Protein AF-A0A8H5BTY7-F1 (afdb_monomer_lite)

InterPro domains:
  IPR038765 Papain-like cysteine peptidase superfamily [SSF54001] (16-84)

Secondary structure (DSSP, 8-state):
----SSS--PPP----BHHHHHHHHSSEEEEEEEETTTTEEEEEEEE--BSS--SS-------EEEETTEEEE-----BPPGGG-----GGGB---S-TT-PPPPPTTGGGGS-SSSHHHHHHHHHHTT-S---

Organism: NCBI:txid980116

pLDDT: mean 79.51, std 16.09, range [38.0, 94.62]

Foldseek 3Di:
DDDDDDPDDDDPQDVAEPQNVVCVQQDWDWDWDCAPVVNHIDIDIDGDAAQDDDPDDDDDDPQWDQDVNDIDGHPHDHHYDPPNDDDDDPSRHDPDDDPPDDDGDDPVVVVPPPPDPPVVVQVVCVVVPNPGDD

Structure (mmCIF, N/CA/C/O backbone):
data_AF-A0A8H5BTY7-F1
#
_entry.id   AF-A0A8H5BTY7-F1
#
loop_
_atom_site.group_PDB
_atom_site.id
_atom_site.type_symbol
_atom_site.label_atom_id
_atom_site.label_alt_id
_atom_site.label_comp_id
_atom_site.label_asym_id
_atom_site.label_entity_id
_atom_site.label_seq_id
_atom_site.pdbx_PDB_ins_code
_atom_site.Cartn_x
_atom_site.Cartn_y
_atom_site.Cartn_z
_atom_site.occupancy
_atom_site.B_iso_or_equiv
_atom_site.auth_seq_id
_atom_site.auth_comp_id
_atom_site.auth_asym_id
_atom_site.auth_atom_id
_atom_site.pdbx_PDB_model_num
ATOM 1 N N . MET A 1 1 ? 14.020 5.209 25.246 1.00 47.53 1 MET A N 1
ATOM 2 C CA . MET A 1 1 ? 13.576 3.947 25.872 1.00 47.53 1 MET A CA 1
ATOM 3 C C . MET A 1 1 ? 13.500 4.210 27.362 1.00 47.53 1 MET A C 1
ATOM 5 O O . MET A 1 1 ? 14.531 4.161 28.016 1.00 47.53 1 MET A O 1
ATOM 9 N N . ASN A 1 2 ? 12.329 4.587 27.866 1.00 41.25 2 ASN A N 1
ATOM 10 C CA . ASN A 1 2 ? 12.103 4.670 29.306 1.00 41.25 2 ASN A CA 1
ATOM 11 C C . ASN A 1 2 ? 11.297 3.432 29.683 1.00 41.25 2 ASN A C 1
ATOM 13 O O . ASN A 1 2 ? 10.290 3.141 29.046 1.00 41.25 2 ASN A O 1
ATOM 17 N N . VAL A 1 3 ? 11.817 2.659 30.629 1.00 46.47 3 VAL A N 1
ATOM 18 C CA . VAL A 1 3 ? 11.158 1.474 31.175 1.00 46.47 3 VAL A CA 1
ATOM 19 C C . VAL A 1 3 ? 10.868 1.812 32.627 1.00 46.47 3 VAL A C 1
ATOM 21 O O . VAL A 1 3 ? 11.772 1.775 33.459 1.00 46.47 3 VAL A O 1
ATOM 24 N N . GLU A 1 4 ? 9.626 2.183 32.913 1.00 44.88 4 GLU A N 1
ATOM 25 C CA . GLU A 1 4 ? 9.090 2.237 34.272 1.00 44.88 4 GLU A CA 1
ATOM 26 C C . GLU A 1 4 ? 8.123 1.062 34.473 1.00 44.88 4 GLU A C 1
ATOM 28 O O . GLU A 1 4 ? 7.625 0.484 33.514 1.00 44.88 4 GLU A O 1
ATOM 33 N N . GLY A 1 5 ? 8.018 0.609 35.724 1.00 49.56 5 GLY A N 1
ATOM 34 C CA . GLY A 1 5 ? 7.659 -0.759 36.106 1.00 49.56 5 GLY A CA 1
ATOM 35 C C . GLY A 1 5 ? 6.286 -1.267 35.646 1.00 49.56 5 GLY A C 1
ATOM 36 O O . GLY A 1 5 ? 5.326 -0.516 35.551 1.00 49.56 5 GLY A O 1
ATOM 37 N N . ASP A 1 6 ? 6.223 -2.597 35.495 1.00 49.91 6 ASP A N 1
ATOM 38 C CA . ASP A 1 6 ? 5.266 -3.405 34.716 1.00 49.91 6 ASP A CA 1
ATOM 39 C C . ASP A 1 6 ? 5.671 -3.438 33.237 1.00 49.91 6 ASP A C 1
ATOM 41 O O . ASP A 1 6 ? 5.744 -2.409 32.588 1.00 49.91 6 ASP A O 1
ATOM 45 N N . GLY A 1 7 ? 6.031 -4.612 32.707 1.00 56.94 7 GLY A N 1
ATOM 46 C CA . GLY A 1 7 ? 6.728 -4.804 31.420 1.00 56.94 7 GLY A CA 1
ATOM 47 C C . GLY A 1 7 ? 5.950 -4.428 30.148 1.00 56.94 7 GLY A C 1
ATOM 48 O O . GLY A 1 7 ? 6.122 -5.075 29.114 1.00 56.94 7 GLY A O 1
ATOM 49 N N . LYS A 1 8 ? 5.077 -3.425 30.210 1.00 59.88 8 LYS A N 1
ATOM 50 C CA . LYS A 1 8 ? 4.385 -2.830 29.077 1.00 59.88 8 LYS A CA 1
ATOM 51 C C . LYS A 1 8 ? 5.325 -1.850 28.392 1.00 59.88 8 LYS A C 1
ATOM 53 O O . LYS A 1 8 ? 5.775 -0.870 28.970 1.00 59.88 8 LYS A O 1
ATOM 58 N N . VAL A 1 9 ? 5.630 -2.143 27.133 1.00 68.88 9 VAL A N 1
ATOM 59 C CA . VAL A 1 9 ? 6.322 -1.199 26.258 1.00 68.88 9 VAL A CA 1
ATOM 60 C C . VAL A 1 9 ? 5.329 -0.083 25.955 1.00 68.88 9 VAL A C 1
ATOM 62 O O . VAL A 1 9 ? 4.389 -0.294 25.190 1.00 68.88 9 VAL A O 1
ATOM 65 N N . GLU A 1 10 ? 5.510 1.076 26.581 1.00 61.78 10 GLU A N 1
ATOM 66 C CA . GLU A 1 10 ? 4.800 2.288 26.188 1.00 61.78 10 GLU A CA 1
ATOM 67 C C . GLU A 1 10 ? 5.370 2.773 24.855 1.00 61.78 10 GLU A C 1
ATOM 69 O O . GLU A 1 10 ? 6.570 3.030 24.712 1.00 61.78 10 GLU A O 1
ATOM 74 N N . TYR A 1 11 ? 4.505 2.830 23.847 1.00 65.12 11 TYR A N 1
ATOM 75 C CA . TYR A 1 11 ? 4.855 3.372 22.543 1.00 65.12 11 TYR A CA 1
ATOM 76 C C . TYR A 1 11 ? 4.759 4.890 22.614 1.00 65.12 11 TYR A C 1
ATOM 78 O O . TYR A 1 11 ? 3.834 5.426 23.218 1.00 65.12 11 TYR A O 1
ATOM 86 N N . GLU A 1 12 ? 5.713 5.583 21.990 1.00 62.78 12 GLU A N 1
ATOM 87 C CA . GLU A 1 12 ? 5.625 7.032 21.837 1.00 62.78 12 GLU A CA 1
ATOM 88 C C . GLU A 1 12 ? 4.285 7.381 21.183 1.00 62.78 12 GLU A C 1
ATOM 90 O O . GLU A 1 12 ? 3.914 6.795 20.159 1.00 62.78 12 GLU A O 1
ATOM 95 N N . GLU A 1 13 ? 3.561 8.322 21.789 1.00 53.94 13 GLU A N 1
ATOM 96 C CA . GLU A 1 13 ? 2.281 8.823 21.298 1.00 53.94 13 GLU A CA 1
ATOM 97 C C . GLU A 1 13 ? 2.498 9.665 20.037 1.00 53.94 13 GLU A C 1
ATOM 99 O O . GLU A 1 13 ? 2.332 10.885 20.007 1.00 53.94 13 GLU A O 1
ATOM 104 N N . VAL A 1 14 ? 2.888 9.012 18.948 1.00 60.12 14 VAL A N 1
ATOM 105 C CA . VAL A 1 14 ? 2.820 9.621 17.632 1.00 60.12 14 VAL A CA 1
ATOM 106 C C . VAL A 1 14 ? 1.331 9.700 17.292 1.00 60.12 14 VAL A C 1
ATOM 108 O O . VAL A 1 14 ? 0.660 8.665 17.308 1.00 60.12 14 VAL A O 1
ATOM 111 N N . PRO A 1 15 ? 0.770 10.881 16.972 1.00 59.62 15 PRO A N 1
ATOM 112 C CA . PRO A 1 15 ? -0.602 10.984 16.495 1.00 59.62 15 PRO A CA 1
ATOM 113 C C . PRO A 1 15 ? -0.694 10.312 15.120 1.00 59.62 15 PRO A C 1
ATOM 115 O O . PRO A 1 15 ? -0.515 10.930 14.064 1.00 59.62 15 PRO A O 1
ATOM 118 N N . LEU A 1 16 ? -0.920 9.001 15.147 1.00 68.75 16 LEU A N 1
ATOM 119 C CA . LEU A 1 16 ? -1.066 8.140 13.989 1.00 68.75 16 LEU A CA 1
ATOM 120 C C . LEU A 1 16 ? -2.524 8.207 13.549 1.00 68.75 16 LEU A C 1
ATOM 122 O O . LEU A 1 16 ? -3.365 7.381 13.918 1.00 68.75 16 LEU A O 1
ATOM 126 N N . THR A 1 17 ? -2.830 9.240 12.773 1.00 84.19 17 THR A N 1
ATOM 127 C CA . THR A 1 17 ? -4.117 9.341 12.092 1.00 84.19 17 THR A CA 1
ATOM 128 C C . THR A 1 17 ? -4.254 8.214 11.069 1.00 84.19 17 THR A C 1
ATOM 130 O O . THR A 1 17 ? -3.269 7.779 10.464 1.00 84.19 17 THR A O 1
ATOM 133 N N . MET A 1 18 ? -5.482 7.736 10.861 1.00 86.25 18 MET A N 1
ATOM 134 C CA . MET A 1 18 ? -5.791 6.722 9.847 1.00 86.25 18 MET A CA 1
ATOM 135 C C . MET A 1 18 ? -5.255 7.129 8.466 1.00 86.25 18 MET A C 1
ATOM 137 O O . MET A 1 18 ? -4.618 6.321 7.796 1.00 86.25 18 MET A O 1
ATOM 141 N N . THR A 1 19 ? -5.423 8.400 8.086 1.00 86.50 19 THR A N 1
ATOM 142 C CA . THR A 1 19 ? -4.924 8.958 6.821 1.00 86.50 19 THR A CA 1
ATOM 143 C C . THR A 1 19 ? -3.417 8.764 6.668 1.00 86.50 19 THR A C 1
ATOM 145 O O . THR A 1 19 ? -2.985 8.185 5.683 1.00 86.50 19 THR A O 1
ATOM 148 N N . LYS A 1 20 ? -2.614 9.105 7.688 1.00 86.44 20 LYS A N 1
ATOM 149 C CA . LYS A 1 20 ? -1.154 8.921 7.629 1.00 86.44 20 LYS A CA 1
ATOM 150 C C . LYS A 1 20 ? -0.742 7.459 7.467 1.00 86.44 20 LYS A C 1
ATOM 152 O O . LYS A 1 20 ? 0.241 7.170 6.791 1.00 86.44 20 LYS A O 1
ATOM 157 N N . ARG A 1 21 ? -1.463 6.527 8.103 1.00 87.62 21 ARG A N 1
ATOM 158 C CA . ARG A 1 21 ? -1.187 5.089 7.943 1.00 87.62 21 ARG A CA 1
ATOM 159 C C . ARG A 1 21 ? -1.499 4.620 6.522 1.00 87.62 21 ARG A C 1
ATOM 161 O O . ARG A 1 21 ? -0.727 3.843 5.965 1.00 87.62 21 ARG A O 1
ATOM 168 N N . LEU A 1 22 ? -2.594 5.102 5.939 1.00 89.50 22 LEU A N 1
ATOM 169 C CA . LEU A 1 22 ? -2.953 4.810 4.552 1.00 89.50 22 LEU A CA 1
ATOM 170 C C . LEU A 1 22 ? -1.949 5.419 3.568 1.00 89.50 22 LEU A C 1
ATOM 172 O O . LEU A 1 22 ? -1.525 4.723 2.652 1.00 89.50 22 LEU A O 1
ATOM 176 N N . ASP A 1 23 ? -1.491 6.649 3.804 1.00 88.19 23 ASP A N 1
ATOM 177 C CA . ASP A 1 23 ? -0.450 7.288 2.991 1.00 88.19 23 ASP A CA 1
ATOM 178 C C . ASP A 1 23 ? 0.858 6.488 3.027 1.00 88.19 23 ASP A C 1
ATOM 180 O O . ASP A 1 23 ? 1.503 6.298 2.000 1.00 88.19 23 ASP A O 1
ATOM 184 N N . GLY A 1 24 ? 1.236 5.965 4.198 1.00 88.81 24 GLY A N 1
ATOM 185 C CA . GLY A 1 24 ? 2.398 5.086 4.337 1.00 88.81 24 GLY A CA 1
ATOM 186 C C . GLY A 1 24 ? 2.236 3.756 3.593 1.00 88.81 24 GLY A C 1
ATOM 187 O O . GLY A 1 24 ? 3.189 3.275 2.986 1.00 88.81 24 GLY A O 1
ATOM 188 N N . LEU A 1 25 ? 1.029 3.181 3.595 1.00 89.62 25 LEU A N 1
ATOM 189 C CA . LEU A 1 25 ? 0.715 1.952 2.860 1.00 89.62 25 LEU A CA 1
ATOM 190 C C . LEU A 1 25 ? 0.759 2.156 1.336 1.00 89.62 25 LEU A C 1
ATOM 192 O O . LEU A 1 25 ? 1.243 1.287 0.612 1.00 89.62 25 LEU A O 1
ATOM 196 N N . LEU A 1 26 ? 0.242 3.291 0.863 1.00 92.12 26 LEU A N 1
ATOM 197 C CA . LEU A 1 26 ? 0.158 3.654 -0.557 1.00 92.12 26 LEU A CA 1
ATOM 198 C C . LEU A 1 26 ? 1.400 4.418 -1.052 1.00 92.12 26 LEU A C 1
ATOM 200 O O . LEU A 1 26 ? 1.477 4.818 -2.219 1.00 92.12 26 LEU A O 1
ATOM 204 N N . GLY A 1 27 ? 2.364 4.645 -0.164 1.00 90.88 27 GLY A N 1
ATOM 205 C CA . GLY A 1 27 ? 3.624 5.313 -0.444 1.00 90.88 27 GLY A CA 1
ATOM 206 C C . GLY A 1 27 ? 4.595 4.439 -1.235 1.00 90.88 27 GLY A C 1
ATOM 207 O O . GLY A 1 27 ? 4.394 3.240 -1.443 1.00 90.88 27 GLY A O 1
ATOM 208 N N . THR A 1 28 ? 5.679 5.060 -1.691 1.00 94.12 28 THR A N 1
ATOM 209 C CA . THR A 1 28 ? 6.761 4.358 -2.386 1.00 94.12 28 THR A CA 1
ATOM 210 C C . THR A 1 28 ? 7.705 3.720 -1.368 1.00 94.12 28 THR A C 1
ATOM 212 O O . THR A 1 28 ? 8.289 4.416 -0.540 1.00 94.12 28 THR A O 1
ATOM 215 N N . GLY A 1 29 ? 7.879 2.403 -1.449 1.00 93.06 29 GLY A N 1
ATOM 216 C CA . GLY A 1 29 ? 8.851 1.630 -0.680 1.00 93.06 29 GLY A CA 1
ATOM 217 C C . GLY A 1 29 ? 10.026 1.173 -1.543 1.00 93.06 29 GLY A C 1
ATOM 218 O O . GLY A 1 29 ? 9.869 0.912 -2.732 1.00 93.06 29 GLY A O 1
ATOM 219 N N . ALA A 1 30 ? 11.204 1.063 -0.939 1.00 94.44 30 ALA A N 1
ATOM 220 C CA . ALA A 1 30 ? 12.387 0.491 -1.574 1.00 94.44 30 ALA A CA 1
ATOM 221 C C . ALA A 1 30 ? 12.446 -1.027 -1.340 1.00 94.44 30 ALA A C 1
ATOM 223 O O . ALA A 1 30 ? 12.097 -1.497 -0.255 1.00 94.44 30 ALA A O 1
ATOM 224 N N . LEU A 1 31 ? 12.895 -1.787 -2.338 1.00 94.19 31 LEU A N 1
ATOM 225 C CA . LEU A 1 31 ? 13.184 -3.215 -2.210 1.00 94.19 31 LEU A CA 1
ATOM 226 C C . LEU A 1 31 ? 14.425 -3.592 -3.017 1.00 94.19 31 LEU A C 1
ATOM 228 O O . LEU A 1 31 ? 14.699 -2.991 -4.054 1.00 94.19 31 LEU A O 1
ATOM 232 N N . ASP A 1 32 ? 15.148 -4.608 -2.561 1.00 94.06 32 ASP A N 1
ATOM 233 C CA . ASP A 1 32 ? 16.276 -5.158 -3.306 1.00 94.06 32 ASP A CA 1
ATOM 234 C C . ASP A 1 32 ? 15.765 -6.026 -4.460 1.00 94.06 32 ASP A C 1
ATOM 236 O O . ASP A 1 32 ? 14.957 -6.938 -4.263 1.00 94.06 32 ASP A O 1
ATOM 240 N N . TYR A 1 33 ? 16.221 -5.723 -5.673 1.00 91.38 33 TYR A N 1
ATOM 241 C CA . TYR A 1 33 ? 15.791 -6.377 -6.904 1.00 91.38 33 TYR A CA 1
ATOM 242 C C . TYR A 1 33 ? 16.986 -6.726 -7.790 1.00 91.38 33 TYR A C 1
ATOM 244 O O . TYR A 1 33 ? 17.830 -5.880 -8.090 1.00 91.38 33 TYR A O 1
ATOM 252 N N . ALA A 1 34 ? 17.042 -7.973 -8.251 1.00 90.88 34 ALA A N 1
ATOM 253 C CA . ALA A 1 34 ? 17.991 -8.401 -9.269 1.00 90.88 34 ALA A CA 1
ATOM 254 C C . ALA A 1 34 ? 17.444 -8.018 -10.651 1.00 90.88 34 ALA A C 1
ATOM 256 O O . ALA A 1 34 ? 16.566 -8.687 -11.188 1.00 90.88 34 ALA A O 1
ATOM 257 N N . CYS A 1 35 ? 17.936 -6.917 -11.219 1.00 87.56 35 CYS A N 1
ATOM 258 C CA . CYS A 1 35 ? 17.448 -6.422 -12.500 1.00 87.56 35 CYS A CA 1
ATOM 259 C C . CYS A 1 35 ? 17.980 -7.267 -13.660 1.00 87.56 35 CYS A C 1
ATOM 261 O O . CYS A 1 35 ? 19.190 -7.289 -13.903 1.00 87.56 35 CYS A O 1
ATOM 263 N N . LEU A 1 36 ? 17.066 -7.893 -14.406 1.00 87.69 36 LEU A N 1
ATOM 264 C CA . LEU A 1 36 ? 17.370 -8.700 -15.592 1.00 87.69 36 LEU A CA 1
ATOM 265 C C . LEU A 1 36 ? 17.941 -7.850 -16.733 1.00 87.69 36 LEU A C 1
ATOM 267 O O . LEU A 1 36 ? 18.940 -8.223 -17.338 1.00 87.69 36 LEU A O 1
ATOM 271 N N . ALA A 1 37 ? 17.372 -6.664 -16.970 1.00 86.25 37 ALA A N 1
ATOM 272 C CA . ALA A 1 37 ? 17.819 -5.765 -18.036 1.00 86.25 37 ALA A CA 1
ATOM 273 C C . ALA A 1 37 ? 19.224 -5.183 -17.781 1.00 86.25 37 ALA A C 1
ATOM 275 O O . ALA A 1 37 ? 19.969 -4.901 -18.716 1.00 86.25 37 ALA A O 1
ATOM 276 N N . CYS A 1 38 ? 19.607 -4.998 -16.513 1.00 85.69 38 CYS A N 1
ATOM 277 C CA . CYS A 1 38 ? 20.904 -4.421 -16.139 1.00 85.69 38 CYS A CA 1
ATOM 278 C C . CYS A 1 38 ? 21.939 -5.461 -15.676 1.00 85.69 38 CYS A C 1
ATOM 280 O O . CYS A 1 38 ? 23.085 -5.081 -15.417 1.00 85.69 38 CYS A O 1
ATOM 282 N N . ALA A 1 39 ? 21.538 -6.730 -15.519 1.00 86.62 39 ALA A N 1
ATOM 283 C CA . ALA A 1 39 ? 22.327 -7.837 -14.969 1.00 86.62 39 ALA A CA 1
ATOM 284 C C . ALA A 1 39 ? 22.998 -7.531 -13.609 1.00 86.62 39 ALA A C 1
ATOM 286 O O . ALA A 1 39 ? 24.142 -7.923 -13.360 1.00 86.62 39 ALA A O 1
ATOM 287 N N . LYS A 1 40 ? 22.320 -6.778 -12.728 1.00 90.94 40 LYS A N 1
ATOM 288 C CA . LYS A 1 40 ? 22.857 -6.324 -11.427 1.00 90.94 40 LYS A CA 1
ATOM 289 C C . LYS A 1 40 ? 21.768 -6.222 -10.362 1.00 90.94 40 LYS A C 1
ATOM 291 O O . LYS A 1 40 ? 20.609 -5.962 -10.672 1.00 90.94 40 LYS A O 1
ATOM 296 N N . ASN A 1 41 ? 22.171 -6.345 -9.097 1.00 92.56 41 ASN A N 1
ATOM 297 C CA . ASN A 1 41 ? 21.311 -6.033 -7.956 1.00 92.56 41 ASN A CA 1
ATOM 298 C C . ASN A 1 41 ? 21.185 -4.517 -7.798 1.00 92.56 41 ASN A C 1
ATOM 300 O O . ASN A 1 41 ? 22.193 -3.810 -7.720 1.00 92.56 41 ASN A O 1
ATOM 304 N N . ILE A 1 42 ? 19.949 -4.034 -7.759 1.00 93.44 42 ILE A N 1
ATOM 305 C CA . ILE A 1 42 ? 19.593 -2.626 -7.608 1.00 93.44 42 ILE A CA 1
ATOM 306 C C . ILE A 1 42 ? 18.519 -2.474 -6.531 1.00 93.44 42 ILE A C 1
ATOM 308 O O . ILE A 1 42 ? 17.849 -3.435 -6.160 1.00 93.44 42 ILE A O 1
ATOM 312 N N . VAL A 1 43 ? 18.318 -1.243 -6.070 1.00 94.62 43 VAL A N 1
ATOM 313 C CA . VAL A 1 43 ? 17.176 -0.899 -5.223 1.00 94.62 43 VAL A CA 1
ATOM 314 C C . VAL A 1 43 ? 16.027 -0.468 -6.131 1.00 94.62 43 VAL A C 1
ATOM 316 O O . VAL A 1 43 ? 16.080 0.602 -6.739 1.00 94.62 43 VAL A O 1
ATOM 319 N N . ALA A 1 44 ? 15.002 -1.306 -6.246 1.00 92.94 44 ALA A N 1
ATOM 320 C CA . ALA A 1 44 ? 13.776 -0.986 -6.962 1.00 92.94 44 ALA A CA 1
ATOM 321 C C . ALA A 1 44 ? 12.808 -0.209 -6.064 1.00 92.94 44 ALA A C 1
ATOM 323 O O . ALA A 1 44 ? 12.761 -0.389 -4.845 1.00 92.94 44 ALA A O 1
ATOM 324 N N . LEU A 1 45 ? 12.002 0.647 -6.687 1.00 94.62 45 LEU A N 1
ATOM 325 C CA . LEU A 1 45 ? 10.940 1.387 -6.019 1.00 94.62 45 LEU A CA 1
ATOM 326 C C . LEU A 1 45 ? 9.600 0.713 -6.311 1.00 94.62 45 LEU A C 1
ATOM 328 O O . LEU A 1 45 ? 9.181 0.618 -7.462 1.00 94.62 45 LEU A O 1
ATOM 332 N N . LYS A 1 46 ? 8.921 0.256 -5.261 1.00 93.44 46 LYS A N 1
ATOM 333 C CA . LYS A 1 46 ? 7.598 -0.363 -5.322 1.00 93.44 46 LYS A CA 1
ATOM 334 C C . LYS A 1 46 ? 6.564 0.570 -4.725 1.00 93.44 46 LYS A C 1
ATOM 336 O O . LYS A 1 46 ? 6.750 1.109 -3.639 1.00 93.44 46 LYS A O 1
ATOM 341 N N . ARG A 1 47 ? 5.425 0.681 -5.394 1.00 93.75 47 ARG A N 1
ATOM 342 C CA . ARG A 1 47 ? 4.249 1.373 -4.876 1.00 93.75 47 ARG A CA 1
ATOM 343 C C . ARG A 1 47 ? 3.018 0.500 -5.074 1.00 93.75 47 ARG A C 1
ATOM 345 O O . ARG A 1 47 ? 2.943 -0.244 -6.047 1.00 93.75 47 ARG A O 1
ATOM 352 N N . THR A 1 48 ? 2.075 0.580 -4.142 1.00 93.50 48 THR A N 1
ATOM 353 C CA . THR A 1 48 ? 0.791 -0.125 -4.227 1.00 93.50 48 THR A CA 1
ATOM 354 C C . THR A 1 48 ? -0.319 0.910 -4.282 1.00 93.50 48 THR A C 1
ATOM 356 O O . THR A 1 48 ? -0.402 1.747 -3.393 1.00 93.50 48 THR A O 1
ATOM 359 N N . ASN A 1 49 ? -1.164 0.843 -5.308 1.00 94.19 49 ASN A N 1
ATOM 360 C CA . ASN A 1 49 ? -2.305 1.736 -5.503 1.00 94.19 49 ASN A CA 1
ATOM 361 C C . ASN A 1 49 ? -3.585 0.916 -5.718 1.00 94.19 49 ASN A C 1
ATOM 363 O O . ASN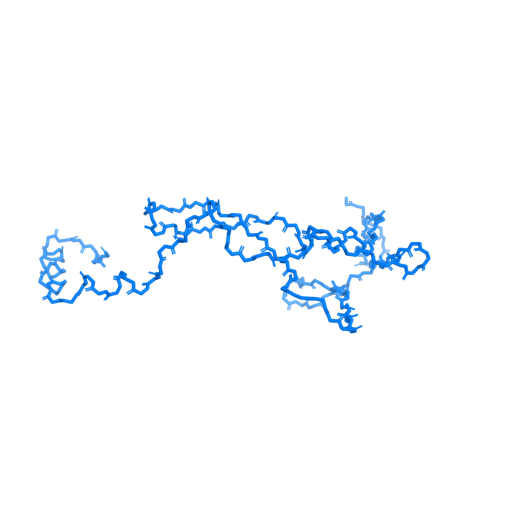 A 1 49 ? -3.527 -0.279 -6.018 1.00 94.19 49 ASN A O 1
ATOM 367 N N . PHE A 1 50 ? -4.745 1.562 -5.607 1.00 93.94 50 PHE A N 1
ATOM 368 C CA . PHE A 1 50 ? -6.024 0.943 -5.942 1.00 93.94 50 PHE A CA 1
ATOM 369 C C . PHE A 1 50 ? -6.174 0.820 -7.459 1.00 93.94 50 PHE A C 1
ATOM 371 O O . PHE A 1 50 ? -6.031 1.805 -8.175 1.00 93.94 50 PHE A O 1
ATOM 378 N N . ALA A 1 51 ? -6.512 -0.366 -7.961 1.00 93.31 51 ALA A N 1
ATOM 379 C CA . ALA A 1 51 ? -6.929 -0.514 -9.359 1.00 93.31 51 ALA A CA 1
ATOM 380 C C . ALA A 1 51 ? -8.330 0.087 -9.596 1.00 93.31 51 ALA A C 1
ATOM 382 O O . ALA A 1 51 ? -8.614 0.631 -10.657 1.00 93.31 51 ALA A O 1
ATOM 383 N N . SER A 1 52 ? -9.200 0.009 -8.587 1.00 92.69 52 SER A N 1
ATOM 384 C CA . SER A 1 52 ? -10.550 0.575 -8.574 1.00 92.69 52 SER A CA 1
ATOM 385 C C . SER A 1 52 ? -11.013 0.794 -7.132 1.00 92.69 52 SER A C 1
ATOM 387 O O . SER A 1 52 ? -10.497 0.147 -6.217 1.00 92.69 52 SER A O 1
ATOM 389 N N . PHE A 1 53 ? -12.022 1.644 -6.922 1.00 91.81 53 PHE A N 1
ATOM 390 C CA . PHE A 1 53 ? -12.621 1.840 -5.600 1.00 91.81 53 PHE A CA 1
ATOM 391 C C . PHE A 1 53 ? -13.817 0.907 -5.371 1.00 91.81 53 PHE A C 1
ATOM 393 O O . PHE A 1 53 ? -14.715 0.863 -6.214 1.00 91.81 53 PHE A O 1
ATOM 400 N N . PRO A 1 54 ? -13.847 0.156 -4.254 1.00 92.50 54 PRO A N 1
ATOM 401 C CA . PRO A 1 54 ? -15.005 -0.650 -3.890 1.00 92.50 54 PRO A CA 1
ATOM 402 C C . PRO A 1 54 ? -16.135 0.230 -3.337 1.00 92.50 54 PRO A C 1
ATOM 404 O O . PRO A 1 54 ? -15.888 1.308 -2.804 1.00 92.50 54 PRO A O 1
ATOM 407 N N . GLU A 1 55 ? -17.371 -0.271 -3.390 1.00 93.62 55 GLU A N 1
ATOM 408 C CA . GLU A 1 55 ? -18.520 0.365 -2.723 1.00 93.62 55 GLU A CA 1
ATOM 409 C C . GLU A 1 55 ? -18.359 0.365 -1.194 1.00 93.62 55 GLU A C 1
ATOM 411 O O . GLU A 1 55 ? -18.703 1.331 -0.518 1.00 93.62 55 GLU A O 1
ATOM 416 N N . VAL A 1 56 ? -17.782 -0.710 -0.648 1.00 94.31 56 VAL A N 1
ATOM 417 C CA . VAL A 1 56 ? -17.504 -0.859 0.783 1.00 94.31 56 VAL A CA 1
ATOM 418 C C . VAL A 1 56 ? -16.030 -1.199 0.976 1.00 94.31 56 VAL A C 1
ATOM 420 O O . VAL A 1 56 ? -15.570 -2.268 0.571 1.00 94.31 56 VAL A O 1
ATOM 423 N N . LEU A 1 57 ? -15.285 -0.295 1.617 1.00 91.12 57 LEU A N 1
ATOM 424 C CA . LEU A 1 57 ? -13.885 -0.499 1.986 1.00 91.12 57 LEU A CA 1
ATOM 425 C C . LEU A 1 57 ? -13.786 -0.931 3.453 1.00 91.12 57 LEU A C 1
ATOM 427 O O . LEU A 1 57 ? -14.093 -0.160 4.360 1.00 91.12 57 LEU A O 1
ATOM 431 N N . VAL A 1 58 ? -13.315 -2.155 3.688 1.00 91.88 58 VAL A N 1
ATOM 432 C CA . VAL A 1 58 ? -13.034 -2.666 5.036 1.00 91.88 58 VAL A CA 1
ATOM 433 C C . VAL A 1 58 ? -11.553 -2.476 5.345 1.00 91.88 58 VAL A C 1
ATOM 435 O O . VAL A 1 58 ? -10.695 -2.982 4.624 1.00 91.88 58 VAL A O 1
ATOM 438 N N . ILE A 1 59 ? -11.250 -1.765 6.431 1.00 87.88 59 ILE A N 1
ATOM 439 C CA . ILE A 1 59 ? -9.878 -1.495 6.872 1.00 87.88 59 ILE A CA 1
ATOM 440 C C . ILE A 1 59 ? -9.595 -2.295 8.140 1.00 87.88 59 ILE A C 1
ATOM 442 O O . ILE A 1 59 ? -10.296 -2.160 9.141 1.00 87.88 59 ILE A O 1
ATOM 446 N N . HIS A 1 60 ? -8.536 -3.101 8.110 1.00 89.06 60 HIS A N 1
ATOM 447 C CA . HIS A 1 60 ? -8.031 -3.801 9.286 1.00 89.06 60 HIS A CA 1
ATOM 448 C C . HIS A 1 60 ? -6.792 -3.077 9.822 1.00 89.06 60 HIS A C 1
ATOM 450 O O . HIS A 1 60 ? -5.737 -3.075 9.186 1.00 89.06 60 HIS A O 1
ATOM 456 N N . ALA A 1 61 ? -6.912 -2.468 11.003 1.00 85.94 61 ALA A N 1
ATOM 457 C CA . ALA A 1 61 ? -5.773 -1.899 11.713 1.00 85.94 61 ALA A CA 1
ATOM 458 C C . ALA A 1 61 ? -4.919 -3.032 12.304 1.00 85.94 61 ALA A C 1
ATOM 460 O O . ALA A 1 61 ? -5.325 -3.721 13.237 1.00 85.94 61 ALA A O 1
ATOM 461 N N . LYS A 1 62 ? -3.731 -3.253 11.734 1.00 86.44 62 LYS A N 1
ATOM 462 C CA . LYS A 1 62 ? -2.808 -4.305 12.178 1.00 86.44 62 LYS A CA 1
ATOM 463 C C . LYS A 1 62 ? -2.034 -3.859 13.424 1.00 86.44 62 LYS A C 1
ATOM 465 O O . LYS A 1 62 ? -0.878 -3.457 13.339 1.00 86.44 62 LYS A O 1
ATOM 470 N N . GLU A 1 63 ? -2.671 -3.950 14.585 1.00 86.81 63 GLU A N 1
ATOM 471 C CA . GLU A 1 63 ? -2.113 -3.548 15.887 1.00 86.81 63 GLU A CA 1
ATOM 472 C C . GLU A 1 63 ? -1.416 -4.722 16.604 1.00 86.81 63 GLU A C 1
ATOM 474 O O . GLU A 1 63 ? -1.663 -5.022 17.773 1.00 86.81 63 GLU A O 1
ATOM 479 N N . PHE A 1 64 ? -0.535 -5.431 15.895 1.00 89.19 64 PHE A N 1
ATOM 480 C CA . PHE A 1 64 ? 0.285 -6.495 16.477 1.00 89.19 64 PHE A CA 1
ATOM 481 C C . PHE A 1 64 ? 1.647 -6.605 15.795 1.00 89.19 64 PHE A C 1
ATOM 483 O O . PHE A 1 64 ? 1.788 -6.354 14.595 1.00 89.19 64 PHE A O 1
ATOM 490 N N . GLN A 1 65 ? 2.641 -7.048 16.558 1.00 88.25 65 GLN A N 1
ATOM 491 C CA . GLN A 1 65 ? 3.989 -7.330 16.072 1.00 88.25 65 GLN A CA 1
ATOM 492 C C . GLN A 1 65 ? 4.456 -8.705 16.545 1.00 88.25 65 GLN A C 1
ATOM 494 O O . GLN A 1 65 ? 3.974 -9.224 17.547 1.00 88.25 65 GLN A O 1
ATOM 499 N N . LEU A 1 66 ? 5.404 -9.304 15.832 1.00 90.38 66 LEU A N 1
ATOM 500 C CA . LEU A 1 66 ? 6.032 -10.557 16.246 1.00 90.38 66 LEU A CA 1
ATOM 501 C C . LEU A 1 66 ? 7.286 -10.238 17.062 1.00 90.38 66 LEU A C 1
ATOM 503 O O . LEU A 1 66 ? 8.269 -9.750 16.511 1.00 90.38 66 LEU A O 1
ATOM 507 N N . VAL A 1 67 ? 7.257 -10.533 18.363 1.00 88.06 67 VAL A N 1
ATOM 508 C CA . VAL A 1 67 ? 8.430 -10.452 19.246 1.00 88.06 67 VAL A CA 1
ATOM 509 C C . VAL A 1 67 ? 8.845 -11.874 19.582 1.00 88.06 67 VAL A C 1
ATOM 511 O O . VAL A 1 67 ? 8.052 -12.629 20.137 1.00 88.06 67 VAL A O 1
ATOM 514 N N . ASN A 1 68 ? 10.069 -12.268 19.225 1.00 91.31 68 ASN A N 1
ATOM 515 C CA . ASN A 1 68 ? 10.555 -13.642 19.412 1.00 91.31 68 ASN A CA 1
ATOM 516 C C . ASN A 1 68 ? 9.605 -14.704 18.821 1.00 91.31 68 ASN A C 1
ATOM 518 O O . ASN A 1 68 ? 9.345 -15.722 19.454 1.00 91.31 68 ASN A O 1
ATOM 522 N N . TRP A 1 69 ? 9.060 -14.448 17.624 1.00 91.12 69 TRP A N 1
ATOM 523 C CA . TRP A 1 69 ? 8.068 -15.307 16.951 1.00 91.12 69 TRP A CA 1
ATOM 524 C C . TRP A 1 69 ? 6.717 -15.454 17.669 1.00 91.12 69 TRP A C 1
ATOM 526 O O . TRP A 1 69 ? 5.863 -16.215 17.218 1.00 91.12 69 TRP A O 1
ATOM 536 N N . VAL A 1 70 ? 6.479 -14.689 18.736 1.00 93.44 70 VAL A N 1
ATOM 537 C CA . VAL A 1 70 ? 5.202 -14.640 19.451 1.00 93.44 70 VAL A CA 1
ATOM 538 C C . VAL A 1 70 ? 4.452 -13.361 19.059 1.00 93.44 70 VAL A C 1
ATOM 540 O O . VAL A 1 70 ? 5.028 -12.272 19.143 1.00 93.44 70 VAL A O 1
ATOM 543 N N . PRO A 1 71 ? 3.179 -13.448 18.622 1.00 91.56 71 PRO A N 1
ATOM 544 C CA . PRO A 1 71 ? 2.358 -12.268 18.380 1.00 91.56 71 PRO A CA 1
ATOM 545 C C . PRO A 1 71 ? 2.126 -11.497 19.684 1.00 91.56 71 PRO A C 1
ATOM 547 O O . PRO A 1 71 ? 1.518 -12.007 20.623 1.00 91.56 71 PRO A O 1
ATOM 550 N N . ALA A 1 72 ? 2.596 -10.258 19.732 1.00 90.69 72 ALA A N 1
ATOM 551 C CA . ALA A 1 72 ? 2.384 -9.321 20.822 1.00 90.69 72 ALA A CA 1
ATOM 552 C C . ALA A 1 72 ? 1.453 -8.196 20.355 1.00 90.69 72 ALA A C 1
ATOM 554 O O . ALA A 1 72 ? 1.631 -7.639 19.267 1.00 90.69 72 ALA A O 1
ATOM 555 N N . LYS A 1 73 ? 0.460 -7.860 21.183 1.00 87.31 73 LYS A N 1
ATOM 556 C CA . LYS A 1 73 ? -0.465 -6.752 20.924 1.00 87.31 73 LYS A CA 1
ATOM 557 C C . LYS A 1 73 ? 0.282 -5.417 21.012 1.00 87.31 73 LYS A C 1
ATOM 559 O O . LYS A 1 73 ? 1.045 -5.202 21.952 1.00 87.31 73 LYS A O 1
ATOM 564 N N . LEU A 1 74 ? 0.029 -4.528 20.055 1.00 85.50 74 LEU A N 1
ATOM 565 C CA . LEU A 1 74 ? 0.442 -3.129 20.115 1.00 85.50 74 LEU A CA 1
ATOM 566 C C . LEU A 1 74 ? -0.707 -2.312 20.705 1.00 85.50 74 LEU A C 1
ATOM 568 O O . LEU A 1 74 ? -1.810 -2.332 20.166 1.00 85.50 74 LEU A O 1
ATOM 572 N N . ASP A 1 75 ? -0.467 -1.609 21.809 1.00 82.94 75 ASP A N 1
ATOM 573 C CA . ASP A 1 75 ? -1.480 -0.755 22.4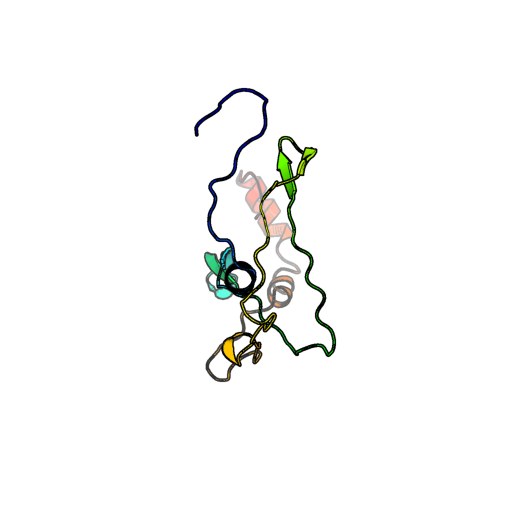40 1.00 82.94 75 ASP A CA 1
ATOM 574 C C . ASP A 1 75 ? -1.382 0.670 21.883 1.00 82.94 75 ASP A C 1
ATOM 576 O O . ASP A 1 75 ? -0.973 1.606 22.561 1.00 82.94 75 ASP A O 1
ATOM 580 N N . ILE A 1 76 ? -1.658 0.807 20.584 1.00 82.50 76 ILE A N 1
ATOM 581 C CA . ILE A 1 76 ? -1.530 2.071 19.855 1.00 82.50 76 ILE A CA 1
ATOM 582 C C . ILE A 1 76 ? -2.928 2.498 19.411 1.00 82.50 76 ILE A C 1
ATOM 584 O O . ILE A 1 76 ? -3.536 1.777 18.627 1.00 82.50 76 ILE A O 1
ATOM 588 N N . PRO A 1 77 ? -3.445 3.663 19.830 1.00 82.25 77 PRO A N 1
ATOM 589 C CA . PRO A 1 77 ? -4.757 4.106 19.387 1.00 82.25 77 PRO A CA 1
ATOM 590 C C . PRO A 1 77 ? -4.757 4.446 17.888 1.00 82.25 77 PRO A C 1
ATOM 592 O O . PRO A 1 77 ? -3.872 5.134 17.364 1.00 82.25 77 PRO A O 1
ATOM 595 N N . THR A 1 78 ? -5.790 3.995 17.178 1.00 83.31 78 THR A N 1
ATOM 596 C CA . THR A 1 78 ? -6.054 4.406 15.796 1.00 83.31 78 THR A CA 1
ATOM 597 C C . THR A 1 78 ? -7.020 5.589 15.775 1.00 83.31 78 THR A C 1
ATOM 599 O O . THR A 1 78 ? -8.209 5.449 16.052 1.00 83.31 78 THR A O 1
ATOM 602 N N . ILE A 1 79 ? -6.504 6.774 15.438 1.00 87.06 79 ILE A N 1
ATOM 603 C CA . ILE A 1 79 ? -7.284 8.017 15.407 1.00 87.06 79 ILE A CA 1
ATOM 604 C C . ILE A 1 79 ? -7.964 8.151 14.040 1.00 87.06 79 ILE A C 1
ATOM 606 O O . ILE A 1 79 ? -7.289 8.244 13.009 1.00 87.06 79 ILE A O 1
ATOM 610 N N . LEU A 1 80 ? -9.297 8.174 14.028 1.00 85.81 80 LEU A N 1
ATOM 611 C CA . LEU A 1 80 ? -10.086 8.424 12.822 1.00 85.81 80 LEU A CA 1
ATOM 612 C C . LEU A 1 80 ? -9.997 9.901 12.390 1.00 85.81 80 LEU A C 1
ATOM 614 O O . LEU A 1 80 ? -9.770 10.777 13.230 1.00 85.81 80 LEU A O 1
ATOM 618 N N . PRO A 1 81 ? -10.135 10.193 11.084 1.00 85.69 81 PRO A N 1
ATOM 619 C CA . PRO A 1 81 ? -10.141 11.563 10.588 1.00 85.69 81 PRO A CA 1
ATOM 620 C C . PRO A 1 81 ? -11.322 12.361 11.154 1.00 85.69 81 PRO A C 1
ATOM 622 O O . PRO A 1 81 ? -12.338 11.804 11.579 1.00 85.69 81 PRO A O 1
ATOM 625 N N . LYS A 1 82 ? -11.181 13.691 11.139 1.00 81.44 82 LYS A N 1
ATOM 626 C CA . LYS A 1 82 ? -12.276 14.599 11.495 1.00 81.44 82 LYS A CA 1
ATOM 627 C C . LYS A 1 82 ? -13.465 14.340 10.568 1.00 81.44 82 LYS A C 1
ATOM 629 O O . LYS A 1 82 ? -13.284 13.983 9.408 1.00 81.44 82 LYS A O 1
ATOM 634 N N . ASP A 1 83 ? -14.667 14.451 11.124 1.00 85.81 83 ASP A N 1
ATOM 635 C CA . ASP A 1 83 ? -15.933 14.267 10.404 1.00 85.81 83 ASP A CA 1
ATOM 636 C C . ASP A 1 83 ? -16.164 12.852 9.835 1.00 85.81 83 ASP A C 1
ATOM 638 O O . ASP A 1 83 ? -17.100 12.640 9.069 1.00 85.81 83 ASP A O 1
ATOM 642 N N . ASN A 1 84 ? -15.351 11.862 10.238 1.00 83.69 84 ASN A N 1
ATOM 643 C CA . ASN A 1 84 ? -15.390 10.480 9.738 1.00 83.69 84 ASN A CA 1
ATOM 644 C C . ASN A 1 84 ? -15.278 10.368 8.205 1.00 83.69 84 ASN A C 1
ATOM 646 O O . ASN A 1 84 ? -15.712 9.374 7.623 1.00 83.69 84 ASN A O 1
ATOM 650 N N . LEU A 1 85 ? -14.686 11.373 7.555 1.00 85.69 85 LEU A N 1
ATOM 651 C CA . LEU A 1 85 ? -14.497 11.404 6.112 1.00 85.69 85 LEU A CA 1
ATOM 652 C C . LEU A 1 85 ? -13.078 10.959 5.754 1.00 85.69 85 LEU A C 1
ATOM 654 O O . LEU A 1 85 ? -12.092 11.468 6.287 1.00 85.69 85 LEU A O 1
ATOM 658 N N . LEU A 1 86 ? -12.982 10.008 4.830 1.00 86.50 86 LEU A N 1
ATOM 659 C CA . LEU A 1 86 ? -11.725 9.538 4.268 1.00 86.50 86 LEU A CA 1
ATOM 660 C C . LEU A 1 86 ? -11.736 9.818 2.765 1.00 86.50 86 LEU A C 1
ATOM 662 O O . LEU A 1 86 ? -12.510 9.218 2.024 1.00 86.50 86 LEU A O 1
ATOM 666 N N . GLU A 1 87 ? -10.898 10.752 2.329 1.00 86.88 87 GLU A N 1
ATOM 667 C CA . GLU A 1 87 ? -10.848 11.185 0.935 1.00 86.88 87 GLU A CA 1
ATOM 668 C C . GLU A 1 87 ? -9.742 10.448 0.181 1.00 86.88 87 GLU A C 1
ATOM 670 O O . GLU A 1 87 ? -8.572 10.495 0.562 1.00 86.88 87 GLU A O 1
ATOM 675 N N . PHE A 1 88 ? -10.108 9.799 -0.924 1.00 88.25 88 PHE A N 1
ATOM 676 C CA . PHE A 1 88 ? -9.154 9.256 -1.881 1.00 88.25 88 PHE A CA 1
ATOM 677 C C . PHE A 1 88 ? -9.171 10.101 -3.149 1.00 88.25 88 PHE A C 1
ATOM 679 O O . PHE A 1 88 ? -10.206 10.279 -3.786 1.00 88.25 88 PHE A O 1
ATOM 686 N N . THR A 1 89 ? -8.004 10.611 -3.524 1.00 87.81 89 THR A N 1
ATOM 687 C CA . THR A 1 89 ? -7.801 11.342 -4.781 1.00 87.81 89 THR A CA 1
ATOM 688 C C . THR A 1 89 ? -7.306 10.424 -5.899 1.00 87.81 89 THR A C 1
ATOM 690 O O . THR A 1 89 ? -6.885 9.289 -5.656 1.00 87.81 89 THR A O 1
ATOM 693 N N . GLU A 1 90 ? -7.264 10.954 -7.121 1.00 86.06 90 GLU A N 1
ATOM 694 C CA . GLU A 1 90 ? -6.666 10.319 -8.305 1.00 86.06 90 GLU A CA 1
ATOM 695 C C . GLU A 1 90 ? -5.227 9.812 -8.088 1.00 86.06 90 GLU A C 1
ATOM 697 O O . GLU A 1 90 ? -4.823 8.823 -8.693 1.00 86.06 90 GLU A O 1
ATOM 702 N N . ALA A 1 91 ? -4.472 10.405 -7.156 1.00 86.62 91 ALA A N 1
ATOM 703 C CA . ALA A 1 91 ? -3.110 9.982 -6.827 1.00 86.62 91 ALA A CA 1
ATOM 704 C C . ALA A 1 91 ? -3.025 8.593 -6.163 1.00 86.62 91 ALA A C 1
ATOM 706 O O . ALA A 1 91 ? -1.935 8.010 -6.109 1.00 86.62 91 ALA A O 1
ATOM 707 N N . HIS A 1 92 ? -4.145 8.082 -5.644 1.00 90.38 92 HIS A N 1
ATOM 708 C CA . HIS A 1 92 ? -4.252 6.769 -4.999 1.00 90.38 92 HIS A CA 1
ATOM 709 C C . HIS A 1 92 ? -4.712 5.672 -5.966 1.00 90.38 92 HIS A C 1
ATOM 711 O O . HIS A 1 92 ? -4.688 4.493 -5.604 1.00 90.38 92 HIS A O 1
ATOM 717 N N . LEU A 1 93 ? -5.115 6.042 -7.187 1.00 93.31 93 LEU A N 1
ATOM 718 C CA . LEU A 1 93 ? -5.470 5.101 -8.240 1.00 93.31 93 LEU A CA 1
ATOM 719 C C . LEU A 1 93 ? -4.241 4.725 -9.075 1.00 93.31 93 LEU A C 1
ATOM 721 O O . LEU A 1 93 ? -3.379 5.546 -9.393 1.00 93.31 93 LEU A O 1
ATOM 725 N N . GLY A 1 94 ? -4.148 3.447 -9.420 1.00 91.75 94 GLY A N 1
ATOM 726 C CA . GLY A 1 94 ? -3.195 2.937 -10.393 1.00 91.75 94 GLY A CA 1
ATOM 727 C C . GLY A 1 94 ? -3.750 3.134 -11.797 1.00 91.75 94 GLY A C 1
ATOM 728 O O . GLY A 1 94 ? -4.856 2.695 -12.090 1.00 91.75 94 GLY A O 1
ATOM 729 N N . THR A 1 95 ? -2.975 3.771 -12.671 1.00 90.75 95 THR A N 1
ATOM 730 C CA . THR A 1 95 ? -3.334 3.981 -14.085 1.00 90.75 95 THR A CA 1
ATOM 731 C C . THR A 1 95 ? -2.749 2.918 -15.017 1.00 90.75 95 THR A C 1
ATOM 733 O O . THR A 1 95 ? -2.922 3.002 -16.227 1.00 90.75 95 THR A O 1
ATOM 736 N N . GLY A 1 96 ? -2.102 1.892 -14.456 1.00 90.81 96 GLY A N 1
ATOM 737 C CA . GLY A 1 96 ? -1.388 0.873 -15.224 1.00 90.81 96 GLY A CA 1
ATOM 738 C C . GLY A 1 96 ? -0.079 1.403 -15.813 1.00 90.81 96 GLY A C 1
ATOM 739 O O . GLY A 1 96 ? 0.481 2.374 -15.305 1.00 90.81 96 GLY A O 1
ATOM 740 N N . LEU A 1 97 ? 0.402 0.734 -16.864 1.00 91.81 97 LEU A N 1
ATOM 741 C CA . LEU A 1 97 ? 1.592 1.129 -17.619 1.00 91.81 97 LEU A CA 1
ATOM 742 C C . LEU A 1 97 ? 1.306 2.409 -18.412 1.00 91.81 97 LEU A C 1
ATOM 744 O O . LEU A 1 97 ? 0.325 2.467 -19.160 1.00 91.81 97 LEU A O 1
ATOM 748 N N . LYS A 1 98 ? 2.155 3.427 -18.263 1.00 91.19 98 LYS A N 1
ATOM 749 C CA . LYS A 1 98 ? 2.023 4.680 -19.021 1.00 91.19 98 LYS A CA 1
ATOM 750 C C . LYS A 1 98 ? 2.742 4.596 -20.364 1.00 91.19 98 LYS A C 1
ATOM 752 O O . LYS A 1 98 ? 3.732 3.894 -20.500 1.00 91.19 98 LYS A O 1
ATOM 757 N N . GLU A 1 99 ? 2.309 5.400 -21.334 1.00 90.69 99 GLU A N 1
ATOM 758 C CA . GLU A 1 99 ? 2.927 5.458 -22.673 1.00 90.69 99 GLU A CA 1
ATOM 759 C C . GLU A 1 99 ? 4.415 5.857 -22.651 1.00 90.69 99 GLU A C 1
ATOM 761 O O . GLU A 1 99 ? 5.155 5.542 -23.576 1.00 90.69 99 GLU A O 1
ATOM 766 N N . SER A 1 100 ? 4.861 6.552 -21.601 1.00 92.31 100 SER A N 1
ATOM 767 C CA . SER A 1 100 ? 6.259 6.951 -21.409 1.00 92.31 100 SER A CA 1
ATOM 768 C C . SER A 1 100 ? 7.120 5.903 -20.693 1.00 92.31 100 SER A C 1
ATOM 770 O O . SER A 1 100 ? 8.287 6.179 -20.421 1.00 92.31 100 SER A O 1
ATOM 772 N N . GLU A 1 101 ? 6.548 4.771 -20.289 1.00 92.25 101 GLU A N 1
ATOM 773 C CA . GLU A 1 101 ? 7.220 3.742 -19.494 1.00 92.25 101 GLU A CA 1
ATOM 774 C C . GLU A 1 101 ? 7.531 2.514 -20.361 1.00 92.25 101 GLU A C 1
ATOM 776 O O . GLU A 1 101 ? 6.715 2.090 -21.178 1.00 92.25 101 GLU A O 1
ATOM 781 N N . GLU A 1 102 ? 8.717 1.932 -20.173 1.00 91.38 102 GLU A N 1
ATOM 782 C CA . GLU A 1 102 ? 9.135 0.694 -20.837 1.00 91.38 102 GLU A CA 1
ATOM 783 C C . GLU A 1 102 ? 8.938 -0.494 -19.879 1.00 91.38 102 GLU A C 1
ATOM 785 O O . GLU A 1 102 ? 9.386 -0.422 -18.727 1.00 91.38 102 GLU A O 1
ATOM 790 N N . PRO A 1 103 ? 8.261 -1.576 -20.307 1.00 90.44 103 PRO A N 1
ATOM 791 C CA . PRO A 1 103 ? 8.091 -2.757 -19.474 1.00 90.44 103 PRO A CA 1
ATOM 792 C C . PRO A 1 103 ? 9.434 -3.461 -19.253 1.00 90.44 103 PRO A C 1
ATOM 794 O O . PRO A 1 103 ? 10.272 -3.546 -20.147 1.00 90.44 103 PRO A O 1
ATOM 797 N N . LEU A 1 104 ? 9.627 -3.999 -18.049 1.00 89.00 104 LEU A N 1
ATOM 798 C CA . LEU A 1 104 ? 10.771 -4.861 -17.764 1.00 89.00 104 LEU A CA 1
ATOM 799 C C . LEU A 1 104 ? 10.593 -6.218 -18.469 1.00 89.00 104 LEU A C 1
ATOM 801 O O . LEU A 1 104 ? 9.456 -6.674 -18.597 1.00 89.00 104 LEU A O 1
ATOM 805 N N . PRO A 1 105 ? 11.688 -6.866 -18.908 1.00 88.12 105 PRO A N 1
ATOM 806 C CA . PRO A 1 105 ? 11.617 -8.174 -19.553 1.00 88.12 105 PRO A CA 1
ATOM 807 C C . PRO A 1 105 ? 11.054 -9.231 -18.598 1.00 88.12 105 PRO A C 1
ATOM 809 O O . PRO A 1 105 ? 11.376 -9.234 -17.407 1.00 88.12 105 PRO A O 1
ATOM 812 N N . ASP A 1 106 ? 10.231 -10.134 -19.131 1.00 79.69 106 ASP A N 1
ATOM 813 C CA . ASP A 1 106 ? 9.692 -11.265 -18.380 1.00 79.69 106 ASP A CA 1
ATOM 814 C C . ASP A 1 106 ? 10.778 -12.323 -18.125 1.00 79.69 106 ASP A C 1
ATOM 816 O O . ASP A 1 106 ? 11.589 -12.640 -18.999 1.00 79.69 106 ASP A O 1
ATOM 820 N N . ASP A 1 107 ? 10.742 -12.953 -16.947 1.00 65.06 107 ASP A N 1
ATOM 821 C CA . ASP A 1 107 ? 11.647 -14.054 -16.572 1.00 65.06 107 ASP A CA 1
ATOM 822 C C . ASP A 1 107 ? 11.599 -15.247 -17.558 1.00 65.06 107 ASP A C 1
ATOM 824 O O . ASP A 1 107 ? 12.520 -16.066 -17.602 1.00 65.06 107 ASP A O 1
ATOM 828 N N . THR A 1 108 ? 10.544 -15.366 -18.375 1.00 56.34 108 THR A N 1
ATOM 829 C CA . THR A 1 108 ? 10.372 -16.465 -19.339 1.00 56.34 108 THR A CA 1
ATOM 830 C C . THR A 1 108 ? 11.322 -16.423 -20.531 1.00 56.34 108 THR A C 1
ATOM 832 O O . THR A 1 108 ? 11.595 -17.481 -21.100 1.00 56.34 108 THR A O 1
ATOM 835 N N . GLU A 1 109 ? 11.862 -15.264 -20.916 1.00 50.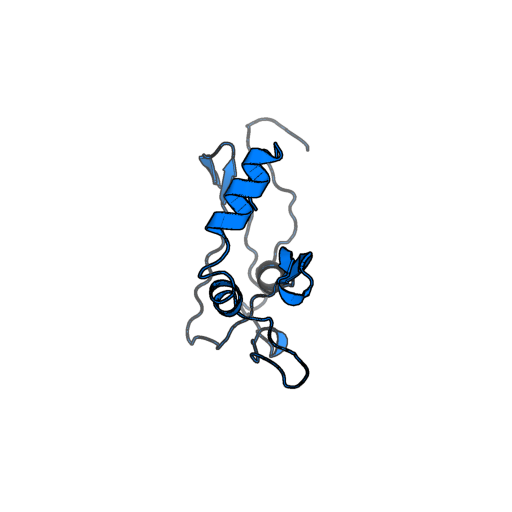41 109 GLU A N 1
ATOM 836 C CA . GLU A 1 109 ? 12.749 -15.201 -22.090 1.00 50.41 109 GLU A CA 1
ATOM 837 C C . GLU A 1 109 ? 14.147 -15.777 -21.801 1.00 50.41 109 GLU A C 1
ATOM 839 O O . GLU A 1 109 ? 14.759 -16.392 -22.678 1.00 50.41 109 GLU A O 1
ATOM 844 N N . ASN A 1 110 ? 14.604 -15.732 -20.544 1.00 46.47 110 ASN A N 1
ATOM 845 C CA . ASN A 1 110 ? 15.899 -16.293 -20.139 1.00 46.47 110 ASN A CA 1
ATOM 846 C C . ASN A 1 110 ? 15.904 -17.821 -19.956 1.00 46.47 110 ASN A C 1
ATOM 848 O O . ASN A 1 110 ? 16.977 -18.417 -19.892 1.00 46.47 110 ASN A O 1
ATOM 852 N N . ALA A 1 111 ? 14.743 -18.481 -19.909 1.00 42.28 111 ALA A N 1
ATOM 853 C CA . ALA A 1 111 ? 14.676 -19.943 -19.821 1.00 42.28 111 ALA A CA 1
ATOM 854 C C . ALA A 1 111 ? 14.897 -20.644 -21.179 1.00 42.28 111 ALA A C 1
ATOM 856 O O . ALA A 1 111 ? 15.055 -21.863 -21.223 1.00 42.28 111 ALA A O 1
ATOM 857 N N . SER A 1 112 ? 14.912 -19.896 -22.289 1.00 38.00 112 SER A N 1
ATOM 858 C CA . SER A 1 112 ? 14.979 -20.457 -23.649 1.00 38.00 112 SER A CA 1
ATOM 859 C C . SER A 1 112 ? 16.359 -20.381 -24.321 1.00 38.00 112 SER A C 1
ATOM 861 O O . SER A 1 112 ? 16.522 -20.890 -25.426 1.00 38.00 112 SER A O 1
ATOM 863 N N . ALA A 1 113 ? 17.373 -19.823 -23.645 1.00 41.31 113 ALA A N 1
ATOM 864 C CA . ALA A 1 113 ? 18.741 -19.691 -24.168 1.00 41.31 113 ALA A CA 1
ATOM 865 C C . ALA A 1 113 ? 19.760 -20.695 -23.577 1.00 41.31 113 ALA A C 1
ATOM 867 O O . ALA A 1 113 ? 20.958 -20.542 -23.796 1.00 41.31 113 ALA A O 1
ATOM 868 N N . GLY A 1 114 ? 19.307 -21.717 -22.837 1.00 41.97 114 GLY A N 1
ATOM 869 C CA . GLY A 1 114 ? 20.169 -22.691 -22.138 1.00 41.97 114 GLY A CA 1
ATOM 870 C C . GLY A 1 114 ? 19.903 -24.164 -22.467 1.00 41.97 114 GLY A C 1
ATOM 871 O O . GLY A 1 114 ? 20.262 -25.044 -21.692 1.00 41.97 114 GLY A O 1
ATOM 872 N N . GLY A 1 115 ? 19.240 -24.469 -23.582 1.00 45.50 115 GLY A N 1
ATOM 873 C CA . GLY A 1 115 ? 18.992 -25.851 -23.995 1.00 45.50 115 GLY A CA 1
ATOM 874 C C . GLY A 1 115 ? 20.005 -26.313 -25.034 1.00 45.50 115 GLY A C 1
ATOM 875 O O . GLY A 1 115 ? 19.881 -25.914 -26.180 1.00 45.50 115 GLY A O 1
ATOM 876 N N . GLU A 1 116 ? 20.955 -27.160 -24.616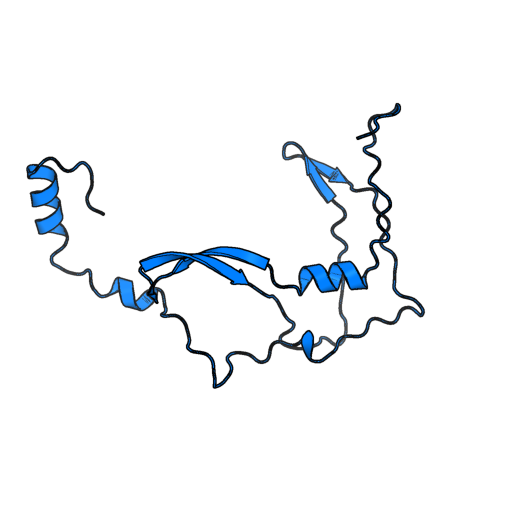 1.00 44.84 116 GLU A N 1
ATOM 877 C CA . GLU A 1 116 ? 21.702 -28.185 -25.393 1.00 44.84 116 GLU A CA 1
ATOM 878 C C . GLU A 1 116 ? 23.247 -28.151 -25.300 1.00 44.84 116 GLU A C 1
ATOM 880 O O . GLU A 1 116 ? 23.853 -29.197 -25.516 1.00 44.84 116 GLU A O 1
ATOM 885 N N . GLU A 1 117 ? 23.902 -27.070 -24.842 1.00 51.06 117 GLU A N 1
ATOM 886 C CA . GLU A 1 117 ? 25.379 -27.043 -24.634 1.00 51.06 117 GLU A CA 1
ATOM 887 C C . GLU A 1 117 ? 25.868 -26.877 -23.174 1.00 51.06 117 GLU A C 1
ATOM 889 O O . GLU A 1 117 ? 27.065 -26.994 -22.912 1.00 51.06 117 GLU A O 1
ATOM 894 N N . GLU A 1 118 ? 24.991 -26.677 -22.182 1.00 54.06 118 GLU A N 1
ATOM 895 C CA . GLU A 1 118 ? 25.430 -26.465 -20.784 1.00 54.06 118 GLU A CA 1
ATOM 896 C C . GLU A 1 118 ? 26.122 -27.685 -20.144 1.00 54.06 118 GLU A C 1
ATOM 898 O O . GLU A 1 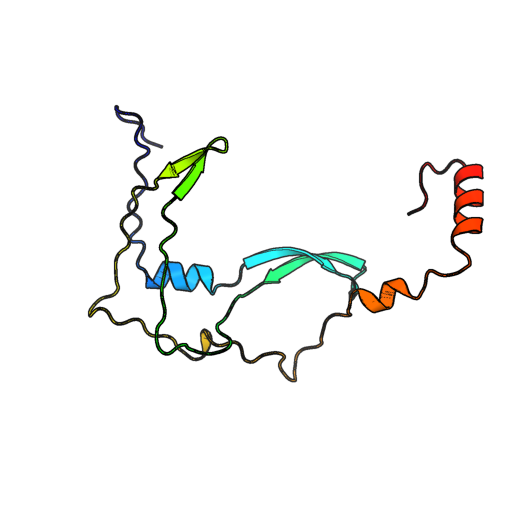118 ? 27.001 -27.540 -19.291 1.00 54.06 118 GLU A O 1
ATOM 903 N N . GLY A 1 119 ? 25.777 -28.905 -20.569 1.00 57.41 119 GLY A N 1
ATOM 904 C CA . GLY A 1 119 ? 26.344 -30.129 -19.992 1.00 57.41 119 GLY A CA 1
ATOM 905 C C . GLY A 1 119 ? 27.846 -30.295 -20.255 1.00 57.41 119 GLY A C 1
ATOM 906 O O . GLY A 1 119 ? 28.585 -30.717 -19.364 1.00 57.41 119 GLY A O 1
ATOM 907 N N . ALA A 1 120 ? 28.310 -29.929 -21.455 1.00 60.19 120 ALA A N 1
ATOM 908 C CA . ALA A 1 120 ? 29.709 -30.094 -21.858 1.00 60.19 120 ALA A CA 1
ATOM 909 C C . ALA A 1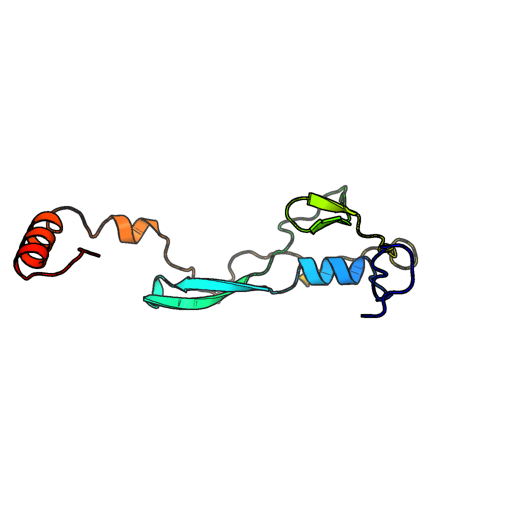 120 ? 30.615 -29.020 -21.236 1.00 60.19 120 ALA A C 1
ATOM 911 O O . ALA A 1 120 ? 31.702 -29.328 -20.742 1.00 60.19 120 ALA A O 1
ATOM 912 N N . VAL A 1 121 ? 30.142 -27.770 -21.192 1.00 65.88 121 VAL A N 1
ATOM 913 C CA . VAL A 1 121 ? 30.870 -26.651 -20.570 1.00 65.88 121 VAL A CA 1
ATOM 914 C C . VAL A 1 121 ? 31.030 -26.883 -19.070 1.00 65.88 121 VAL A C 1
ATOM 916 O O . VAL A 1 121 ? 32.096 -26.623 -18.509 1.00 65.88 121 VAL A O 1
ATOM 919 N N . CYS A 1 122 ? 30.007 -27.445 -18.423 1.00 70.75 122 CYS A N 1
ATOM 920 C CA . CYS A 1 122 ? 30.058 -27.709 -16.997 1.00 70.75 122 CYS A CA 1
ATOM 921 C C . CYS A 1 122 ? 31.034 -28.841 -16.626 1.00 70.75 122 CYS A C 1
ATOM 923 O O . CYS A 1 122 ? 31.785 -28.722 -15.655 1.00 70.75 122 CYS A O 1
ATOM 925 N N . GLN A 1 123 ? 31.099 -29.908 -17.431 1.00 68.88 123 GLN A N 1
ATOM 926 C CA . GLN A 1 123 ? 32.110 -30.955 -17.248 1.00 68.88 123 GLN A CA 1
ATOM 927 C C . GLN A 1 123 ? 33.532 -30.414 -17.433 1.00 68.88 123 GLN A C 1
ATOM 929 O O . GLN A 1 123 ? 34.381 -30.653 -16.575 1.00 68.88 123 GLN A O 1
ATOM 934 N N . ALA A 1 124 ? 33.777 -29.616 -18.476 1.00 75.31 124 ALA A N 1
ATOM 935 C CA . ALA A 1 124 ? 35.083 -28.994 -18.696 1.00 75.31 124 ALA A CA 1
ATOM 936 C C . ALA A 1 124 ? 35.480 -28.036 -17.553 1.00 75.31 124 ALA A C 1
ATOM 938 O O . ALA A 1 124 ? 36.636 -28.019 -17.134 1.00 75.31 124 ALA A O 1
ATOM 939 N N . ALA A 1 125 ? 34.538 -27.268 -16.996 1.00 75.69 125 ALA A N 1
ATOM 940 C CA . ALA A 1 125 ? 34.806 -26.371 -15.869 1.00 75.69 125 ALA A CA 1
ATOM 941 C C . ALA A 1 125 ? 35.164 -27.133 -14.578 1.00 75.69 125 ALA A C 1
ATOM 943 O O . ALA A 1 125 ? 36.098 -26.745 -13.871 1.00 75.69 125 ALA A O 1
ATOM 944 N N . LEU A 1 126 ? 34.472 -28.243 -14.295 1.00 78.25 126 LEU A N 1
ATOM 945 C CA . LEU A 1 126 ? 34.801 -29.128 -13.172 1.00 78.25 126 LEU A CA 1
ATOM 946 C C . LEU A 1 126 ? 36.185 -29.776 -13.352 1.00 78.25 126 LEU A C 1
ATOM 948 O O . LEU A 1 126 ? 36.956 -29.836 -12.393 1.00 78.25 126 LEU A O 1
ATOM 952 N N . GLU A 1 127 ? 36.534 -30.206 -14.570 1.00 76.12 127 GLU A N 1
ATOM 953 C CA . GLU A 1 127 ? 37.862 -30.761 -14.891 1.00 76.12 127 GLU A CA 1
ATOM 954 C C . GLU A 1 127 ? 38.989 -29.730 -14.739 1.00 76.12 127 GLU A C 1
ATOM 956 O O . GLU A 1 127 ? 40.093 -30.066 -14.310 1.00 76.12 127 GLU A O 1
ATOM 961 N N . LEU A 1 128 ? 38.700 -28.458 -15.019 1.00 81.00 128 LEU A N 1
ATOM 962 C CA . LEU A 1 128 ? 39.612 -27.334 -14.797 1.00 81.00 128 LEU A CA 1
ATOM 963 C C . LEU A 1 128 ? 39.622 -26.839 -13.335 1.00 81.00 128 LEU A C 1
ATOM 965 O O . LEU A 1 128 ? 40.299 -25.858 -13.018 1.00 81.00 128 LEU A O 1
ATOM 969 N N . GLY A 1 129 ? 38.919 -27.530 -12.431 1.00 72.44 129 GLY A N 1
ATOM 970 C CA . GLY A 1 129 ? 38.971 -27.306 -10.987 1.00 72.44 129 GLY A CA 1
ATOM 971 C C . GLY A 1 129 ? 38.040 -26.212 -10.466 1.00 72.44 129 GLY A C 1
ATOM 972 O O . GLY A 1 129 ? 38.249 -25.717 -9.356 1.00 72.44 129 GLY A O 1
ATOM 973 N N . TRP A 1 130 ? 37.023 -25.807 -11.230 1.00 80.62 130 TRP A N 1
ATOM 974 C CA . TRP A 1 130 ? 36.011 -24.871 -10.739 1.00 80.62 130 TRP A CA 1
ATOM 975 C C . TRP A 1 130 ? 34.996 -25.608 -9.864 1.00 80.62 130 TRP A C 1
ATOM 977 O O . TRP A 1 130 ? 34.557 -26.707 -10.180 1.00 80.62 130 TRP A O 1
ATOM 987 N N . SER A 1 131 ? 34.629 -25.011 -8.729 1.00 76.56 131 SER A N 1
ATOM 988 C CA . SER A 1 131 ? 33.843 -25.679 -7.682 1.00 76.56 131 SER A CA 1
ATOM 989 C C . SER A 1 131 ? 32.336 -25.744 -7.954 1.00 76.56 131 SER A C 1
ATOM 991 O O . SER A 1 131 ? 31.625 -26.434 -7.226 1.00 76.56 131 SER A O 1
ATOM 993 N N . SER A 1 132 ? 31.834 -25.035 -8.968 1.00 70.56 132 SER A N 1
ATOM 994 C CA . SER A 1 132 ? 30.434 -25.073 -9.403 1.00 70.56 132 SER A CA 1
ATOM 995 C C . SER A 1 132 ? 30.284 -24.422 -10.773 1.00 70.56 132 SER A C 1
ATOM 997 O O . SER A 1 132 ? 30.929 -23.411 -11.047 1.00 70.56 132 SER A O 1
ATOM 999 N N . CYS A 1 133 ? 29.362 -24.943 -11.579 1.00 66.50 133 CYS A N 1
ATOM 1000 C CA . CYS A 1 133 ? 28.832 -24.252 -12.752 1.00 66.50 133 CYS A CA 1
ATOM 1001 C C . CYS A 1 133 ? 27.693 -23.344 -12.294 1.00 66.50 133 CYS A C 1
ATOM 1003 O O . CYS A 1 133 ? 26.832 -23.781 -11.526 1.00 66.50 133 CYS A O 1
ATOM 1005 N N . ARG A 1 134 ? 27.735 -22.075 -12.677 1.00 53.06 134 ARG A N 1
ATOM 1006 C CA . ARG A 1 134 ? 26.659 -21.107 -12.490 1.00 53.06 134 ARG A CA 1
ATOM 1007 C C . ARG A 1 134 ? 26.590 -20.251 -13.738 1.00 53.06 134 ARG A C 1
ATOM 1009 O O . ARG A 1 134 ? 27.688 -19.930 -14.246 1.00 53.06 134 ARG A O 1
#

Sequence (134 aa):
MNVEGDGKVEYEEVPLTMTKRLDGLLGTGALDYACLACAKNIVALKRTNFASFPEVLVIHAKEFQLVNWVPAKLDIPTILPKDNLLEFTEAHLGTGLKESEEPLPDDTENASAGGEEEGAVCQAALELGWSSCR

Radius of gyration: 24.55 Å; chains: 1; bounding box: 58×46×62 Å